Protein AF-M7MWK4-F1 (afdb_monomer_lite)

Structure (mmCIF, N/CA/C/O backbone):
data_AF-M7MWK4-F1
#
_entry.id   AF-M7MWK4-F1
#
loop_
_atom_site.group_PDB
_atom_site.id
_atom_site.type_symbol
_atom_site.label_atom_id
_atom_site.label_alt_id
_atom_site.label_comp_id
_atom_site.label_asym_id
_atom_site.label_entity_id
_atom_site.label_seq_id
_atom_site.pdbx_PDB_ins_code
_atom_site.Cartn_x
_atom_site.Cartn_y
_atom_site.Cartn_z
_atom_site.occupancy
_atom_site.B_iso_or_equiv
_atom_site.auth_seq_id
_atom_site.auth_comp_id
_atom_site.auth_asym_id
_atom_site.auth_atom_id
_atom_site.pdbx_PDB_model_num
ATOM 1 N N . MET A 1 1 ? 55.922 0.703 -35.285 1.00 44.78 1 MET A N 1
ATOM 2 C CA . MET A 1 1 ? 55.730 1.169 -33.894 1.00 44.78 1 MET A CA 1
ATOM 3 C C . MET A 1 1 ? 54.299 0.837 -33.456 1.00 44.78 1 MET A C 1
ATOM 5 O O . MET A 1 1 ? 53.445 1.708 -33.454 1.00 44.78 1 MET A O 1
ATOM 9 N N . SER A 1 2 ? 53.994 -0.444 -33.204 1.00 44.47 2 SER A N 1
ATOM 10 C CA . SER A 1 2 ? 52.642 -0.894 -32.827 1.00 44.47 2 SER A CA 1
ATOM 11 C C . SER A 1 2 ? 52.666 -1.318 -31.366 1.00 44.47 2 SER A C 1
ATOM 13 O O . SER A 1 2 ? 53.276 -2.334 -31.027 1.00 44.47 2 SER A O 1
ATOM 15 N N . TYR A 1 3 ? 52.061 -0.506 -30.500 1.00 51.12 3 TYR A N 1
ATOM 16 C CA . TYR A 1 3 ? 51.921 -0.788 -29.076 1.00 51.12 3 TYR A CA 1
ATOM 17 C C . TYR A 1 3 ? 51.123 -2.085 -28.886 1.00 51.12 3 TYR A C 1
ATOM 19 O O . TYR A 1 3 ? 49.897 -2.110 -28.946 1.00 51.12 3 TYR A O 1
ATOM 27 N N . HIS A 1 4 ? 51.841 -3.189 -28.675 1.00 58.16 4 HIS A N 1
ATOM 28 C CA . HIS A 1 4 ? 51.266 -4.479 -28.325 1.00 58.16 4 HIS A CA 1
ATOM 29 C C . HIS A 1 4 ? 50.717 -4.408 -26.902 1.00 58.16 4 HIS A C 1
ATOM 31 O O . HIS A 1 4 ? 51.442 -4.574 -25.921 1.00 58.16 4 HIS A O 1
ATOM 37 N N . ILE A 1 5 ? 49.410 -4.190 -26.792 1.00 62.41 5 ILE A N 1
ATOM 38 C CA . ILE A 1 5 ? 48.648 -4.349 -25.556 1.00 62.41 5 ILE A CA 1
ATOM 39 C C . ILE A 1 5 ? 48.594 -5.854 -25.223 1.00 62.41 5 ILE A C 1
ATOM 41 O O . ILE A 1 5 ? 47.569 -6.515 -25.382 1.00 62.41 5 ILE A O 1
ATOM 45 N N . ARG A 1 6 ? 49.704 -6.423 -24.726 1.00 62.75 6 ARG A N 1
ATOM 46 C CA . ARG A 1 6 ? 49.695 -7.659 -23.922 1.00 62.75 6 ARG A CA 1
ATOM 47 C C . ARG A 1 6 ? 49.056 -7.315 -22.578 1.00 62.75 6 ARG A C 1
ATOM 49 O O . ARG A 1 6 ? 49.728 -7.185 -21.556 1.00 62.75 6 ARG A O 1
ATOM 56 N N . THR A 1 7 ? 47.743 -7.110 -22.572 1.00 63.78 7 THR A N 1
ATOM 57 C CA . THR A 1 7 ? 47.000 -7.031 -21.315 1.00 63.78 7 THR A CA 1
ATOM 58 C C . THR A 1 7 ? 47.050 -8.409 -20.679 1.00 63.78 7 THR A C 1
ATOM 60 O O . THR A 1 7 ? 46.486 -9.376 -21.184 1.00 63.78 7 THR A O 1
ATOM 63 N N . LYS A 1 8 ? 47.814 -8.486 -19.588 1.00 72.25 8 LYS A N 1
ATOM 64 C CA . LYS A 1 8 ? 47.989 -9.672 -18.757 1.00 72.25 8 LYS A CA 1
ATOM 65 C C . LYS A 1 8 ? 46.581 -10.165 -18.379 1.00 72.25 8 LYS A C 1
ATOM 67 O O . LYS A 1 8 ? 45.827 -9.364 -17.828 1.00 72.25 8 LYS A O 1
ATOM 72 N N . PRO A 1 9 ? 46.189 -11.418 -18.670 1.00 77.12 9 PRO A N 1
ATOM 73 C CA . PRO A 1 9 ? 44.822 -11.917 -18.446 1.00 77.12 9 PRO A CA 1
ATOM 74 C C . PRO A 1 9 ? 44.346 -11.723 -16.996 1.00 77.12 9 PRO A C 1
ATOM 76 O O . PRO A 1 9 ? 43.160 -11.531 -16.752 1.00 77.12 9 PRO A O 1
ATOM 79 N N . LEU A 1 10 ? 45.293 -11.648 -16.058 1.00 80.38 10 LEU A N 1
ATOM 80 C CA . LEU A 1 10 ? 45.086 -11.288 -14.656 1.00 80.38 10 LEU A CA 1
ATOM 81 C C . LEU A 1 10 ? 44.409 -9.919 -14.468 1.00 80.38 10 LEU A C 1
ATOM 83 O O . LEU A 1 10 ? 43.489 -9.799 -13.672 1.00 80.38 10 LEU A O 1
ATOM 87 N N . LEU A 1 11 ? 44.816 -8.896 -15.226 1.00 85.62 11 LEU A N 1
ATOM 88 C CA . LEU A 1 11 ? 44.241 -7.548 -15.136 1.00 85.62 11 LEU A CA 1
ATOM 89 C C . LEU A 1 11 ? 42.784 -7.537 -15.611 1.00 85.62 11 LEU A C 1
ATOM 91 O O . LEU A 1 11 ? 41.932 -6.921 -14.981 1.00 85.62 11 LEU A O 1
ATOM 95 N N . ARG A 1 12 ? 42.484 -8.275 -16.688 1.00 85.56 12 ARG A N 1
ATOM 96 C CA . ARG A 1 12 ? 41.108 -8.439 -17.178 1.00 85.56 12 ARG A CA 1
ATOM 97 C C . ARG A 1 12 ? 40.244 -9.193 -16.167 1.00 85.56 12 ARG A C 1
ATOM 99 O O . ARG A 1 12 ? 39.123 -8.774 -15.915 1.00 85.56 12 ARG A O 1
ATOM 106 N N . ALA A 1 13 ? 40.772 -10.255 -15.557 1.00 89.19 13 ALA A N 1
ATOM 107 C CA . ALA A 1 13 ? 40.055 -11.026 -14.543 1.00 89.19 13 ALA A CA 1
ATOM 108 C C . ALA A 1 13 ? 39.729 -10.188 -13.294 1.00 89.19 13 ALA A C 1
ATOM 110 O O . ALA A 1 13 ? 38.591 -10.212 -12.833 1.00 89.19 13 ALA A O 1
ATOM 111 N N . VAL A 1 14 ? 40.687 -9.399 -12.788 1.00 92.50 14 VAL A N 1
ATOM 112 C CA . VAL A 1 14 ? 40.467 -8.502 -11.638 1.00 92.50 14 VAL A CA 1
ATOM 113 C C . VAL A 1 14 ? 39.432 -7.425 -11.963 1.00 92.50 14 VAL A C 1
ATOM 115 O O . VAL A 1 14 ? 38.558 -7.164 -11.142 1.00 92.50 14 VAL A O 1
ATOM 118 N N . LEU A 1 15 ? 39.482 -6.835 -13.162 1.00 92.62 15 LEU A N 1
ATOM 119 C CA . LEU A 1 15 ? 38.487 -5.846 -13.587 1.00 92.62 15 LEU A CA 1
ATOM 120 C C . LEU A 1 15 ? 37.081 -6.449 -13.673 1.00 92.62 15 LEU A C 1
ATOM 122 O O . LEU A 1 15 ? 36.144 -5.841 -13.169 1.00 92.62 15 LEU A O 1
ATOM 126 N N . ILE A 1 16 ? 36.932 -7.657 -14.231 1.00 94.44 16 ILE A N 1
ATOM 127 C CA . ILE A 1 16 ? 35.636 -8.354 -14.275 1.00 94.44 16 ILE A CA 1
ATOM 128 C C . ILE A 1 16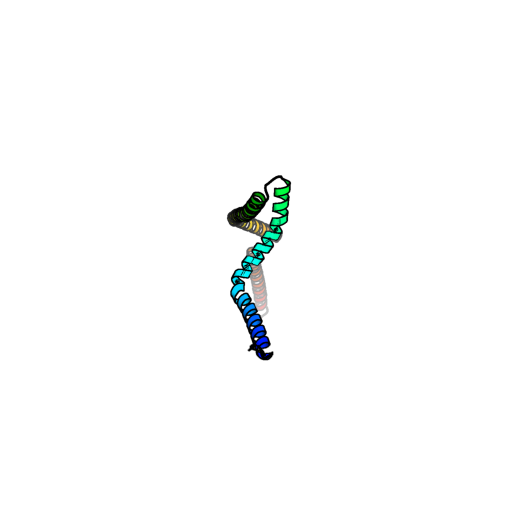 ? 35.122 -8.614 -12.855 1.00 94.44 16 ILE A C 1
ATOM 130 O O . ILE A 1 16 ? 33.971 -8.301 -12.563 1.00 94.44 16 ILE A O 1
ATOM 134 N N . PHE A 1 17 ? 35.971 -9.124 -11.957 1.00 95.00 17 PHE A N 1
ATOM 135 C CA . PHE A 1 17 ? 35.596 -9.346 -10.558 1.00 95.00 17 PHE A CA 1
ATOM 136 C C . PHE A 1 17 ? 35.152 -8.055 -9.865 1.00 95.00 17 PHE A C 1
ATOM 138 O O . PHE A 1 17 ? 34.132 -8.050 -9.178 1.00 95.00 17 PHE A O 1
ATOM 145 N N . LEU A 1 18 ? 35.880 -6.956 -10.075 1.00 95.69 18 LEU A N 1
ATOM 146 C CA . LEU A 1 18 ? 35.559 -5.656 -9.495 1.00 95.69 18 LEU A CA 1
ATOM 147 C C . LEU A 1 18 ? 34.242 -5.102 -10.046 1.00 95.69 18 LEU A C 1
ATOM 149 O O . LEU A 1 18 ? 33.424 -4.619 -9.270 1.00 95.69 18 LEU A O 1
ATOM 153 N N . THR A 1 19 ? 33.997 -5.209 -11.355 1.00 95.69 19 THR A N 1
ATOM 154 C CA . THR A 1 19 ? 32.732 -4.780 -11.968 1.00 95.69 19 THR A CA 1
ATOM 155 C C . THR A 1 19 ? 31.554 -5.609 -11.465 1.00 95.69 19 THR A C 1
ATOM 157 O O . THR A 1 19 ? 30.517 -5.042 -11.130 1.00 95.69 19 THR A O 1
ATOM 160 N N . VAL A 1 20 ? 31.705 -6.931 -11.359 1.00 96.38 20 VAL A N 1
ATOM 161 C CA . VAL A 1 20 ? 30.655 -7.814 -10.830 1.00 96.38 20 VAL A CA 1
ATOM 162 C C . VAL A 1 20 ? 30.371 -7.486 -9.364 1.00 96.38 20 VAL A C 1
ATOM 164 O O . VAL A 1 20 ? 29.215 -7.302 -8.990 1.00 96.38 20 VAL A O 1
ATOM 167 N N . TRP A 1 21 ? 31.410 -7.339 -8.538 1.00 95.88 21 TRP A N 1
ATOM 168 C CA . TRP A 1 21 ? 31.255 -6.959 -7.135 1.00 95.88 21 TRP A CA 1
ATOM 169 C C . TRP A 1 21 ? 30.580 -5.590 -6.983 1.00 95.88 21 TRP A C 1
ATOM 171 O O . TRP A 1 21 ? 29.620 -5.464 -6.225 1.00 95.88 21 TRP A O 1
ATOM 181 N N . ALA A 1 22 ? 31.016 -4.589 -7.753 1.00 95.25 22 ALA A N 1
ATOM 182 C CA . ALA A 1 22 ? 30.426 -3.254 -7.752 1.00 95.25 22 ALA A CA 1
ATOM 183 C C . ALA A 1 22 ? 28.960 -3.262 -8.215 1.00 95.25 22 ALA A C 1
ATOM 185 O O . ALA A 1 22 ? 28.144 -2.534 -7.658 1.00 95.25 22 ALA A O 1
ATOM 186 N N . PHE A 1 23 ? 28.599 -4.108 -9.183 1.00 95.75 23 PHE A N 1
ATOM 187 C CA . PHE A 1 23 ? 27.217 -4.276 -9.633 1.00 95.75 23 PHE A CA 1
ATOM 188 C C . PHE A 1 23 ? 26.317 -4.828 -8.517 1.00 95.75 23 PHE A C 1
ATOM 190 O O . PHE A 1 23 ? 25.279 -4.240 -8.212 1.00 95.75 23 PHE A O 1
ATOM 197 N N . PHE A 1 24 ? 26.734 -5.909 -7.850 1.00 95.44 24 PHE A N 1
ATOM 198 C CA . PHE A 1 24 ? 25.979 -6.477 -6.728 1.00 95.44 24 PHE A CA 1
ATOM 199 C C . PHE A 1 24 ? 25.923 -5.533 -5.520 1.00 95.44 24 PHE A C 1
ATOM 201 O O . PHE A 1 24 ? 24.868 -5.405 -4.895 1.00 95.44 24 PHE A O 1
ATOM 208 N N . ALA A 1 25 ? 27.017 -4.829 -5.217 1.00 94.44 25 ALA A N 1
ATOM 209 C CA . ALA A 1 25 ? 27.040 -3.794 -4.188 1.00 94.44 25 ALA A CA 1
ATOM 210 C C . ALA A 1 25 ? 26.078 -2.643 -4.536 1.00 94.44 25 ALA A C 1
ATOM 212 O O . ALA A 1 25 ? 25.299 -2.212 -3.689 1.00 94.44 25 ALA A O 1
ATOM 213 N N . GLY A 1 26 ? 26.058 -2.202 -5.796 1.00 93.88 26 GLY A N 1
ATOM 214 C CA . GLY A 1 26 ? 25.130 -1.189 -6.295 1.00 93.88 26 GLY A CA 1
ATOM 215 C C . GLY A 1 26 ? 23.669 -1.601 -6.119 1.00 93.88 26 GLY A C 1
ATOM 216 O O . GLY A 1 26 ? 22.879 -0.832 -5.578 1.00 93.88 26 GLY A O 1
ATOM 217 N N . ILE A 1 27 ? 23.318 -2.841 -6.477 1.00 92.69 27 ILE A N 1
ATOM 218 C CA . ILE A 1 27 ? 21.971 -3.388 -6.246 1.00 92.69 27 ILE A CA 1
ATOM 219 C C . ILE A 1 27 ? 21.634 -3.414 -4.752 1.00 92.69 27 ILE A C 1
ATOM 221 O O . ILE A 1 27 ? 20.508 -3.090 -4.381 1.00 92.69 27 ILE A O 1
ATOM 225 N N . TYR A 1 28 ? 22.587 -3.769 -3.885 1.00 92.75 28 TYR A N 1
ATOM 226 C CA . TYR A 1 28 ? 22.369 -3.796 -2.439 1.00 92.75 28 TYR A CA 1
ATOM 227 C C . TYR A 1 28 ? 21.986 -2.417 -1.884 1.00 92.75 28 TYR A C 1
ATOM 229 O O . TYR A 1 28 ? 21.006 -2.313 -1.147 1.00 92.75 28 TYR A O 1
ATOM 237 N N . TYR A 1 29 ? 22.699 -1.362 -2.280 1.00 93.38 29 TYR A N 1
ATOM 238 C CA . TYR A 1 29 ? 22.366 0.009 -1.878 1.00 93.38 29 TYR A CA 1
ATOM 239 C C . TYR A 1 29 ? 21.113 0.548 -2.572 1.00 93.38 29 TYR A C 1
ATOM 241 O O . TYR A 1 29 ? 20.393 1.356 -1.992 1.00 93.38 29 TYR A O 1
ATOM 249 N N . ALA A 1 30 ? 20.816 0.074 -3.783 1.00 92.88 30 ALA A N 1
ATOM 250 C CA . ALA A 1 30 ? 19.618 0.449 -4.521 1.00 92.88 30 ALA A CA 1
ATOM 251 C C . ALA A 1 30 ? 18.354 -0.309 -4.069 1.00 92.88 30 ALA A C 1
ATOM 253 O O . ALA A 1 30 ? 17.265 0.040 -4.513 1.00 92.88 30 ALA A O 1
ATOM 254 N N . LYS A 1 31 ? 18.441 -1.300 -3.167 1.00 90.50 31 LYS A N 1
ATOM 255 C CA . LYS A 1 31 ? 17.286 -2.039 -2.608 1.00 90.50 31 LYS A CA 1
ATOM 256 C C . LYS A 1 31 ? 16.079 -1.168 -2.209 1.00 90.50 31 LYS A C 1
ATOM 258 O O . LYS A 1 31 ? 14.977 -1.497 -2.650 1.00 90.50 31 LYS A O 1
ATOM 263 N N . PRO A 1 32 ? 16.223 -0.082 -1.419 1.00 92.75 32 PRO A N 1
ATOM 264 C CA . PRO A 1 32 ? 15.089 0.769 -1.047 1.00 92.75 32 PRO A CA 1
ATOM 265 C C . PRO A 1 32 ? 14.446 1.493 -2.238 1.00 92.75 32 PRO A C 1
ATOM 267 O O . PRO A 1 32 ? 13.285 1.870 -2.1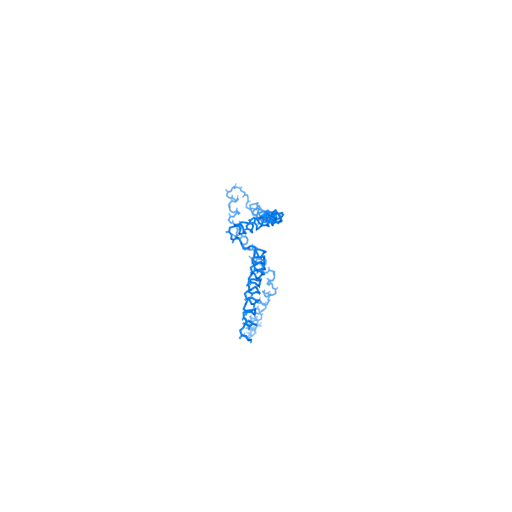47 1.00 92.75 32 PRO A O 1
ATOM 270 N N . PHE A 1 33 ? 15.159 1.652 -3.356 1.00 93.06 33 PHE A N 1
ATOM 271 C CA . PHE A 1 33 ? 14.618 2.179 -4.611 1.00 93.06 33 PHE A CA 1
ATOM 272 C C . PHE A 1 33 ? 14.024 1.072 -5.501 1.00 93.06 33 PHE A C 1
ATOM 274 O O . PHE A 1 33 ? 12.975 1.254 -6.113 1.00 93.06 33 PHE A O 1
ATOM 281 N N . LEU A 1 34 ? 14.648 -0.110 -5.536 1.00 92.19 34 LEU A N 1
ATOM 282 C CA . LEU A 1 34 ? 14.151 -1.271 -6.278 1.00 92.19 34 LEU A CA 1
ATOM 283 C C . LEU A 1 34 ? 12.829 -1.794 -5.711 1.00 92.19 34 LEU A C 1
ATOM 285 O O . LEU A 1 34 ? 11.973 -2.200 -6.486 1.00 92.19 34 LEU A O 1
ATOM 289 N N . SER A 1 35 ? 12.647 -1.774 -4.387 1.00 93.75 35 SER A N 1
ATOM 290 C CA . SER A 1 35 ? 11.409 -2.229 -3.739 1.00 93.75 35 SER A CA 1
ATOM 291 C C . SER A 1 35 ? 10.157 -1.535 -4.310 1.00 93.75 35 SER A C 1
ATOM 293 O O . SER A 1 35 ? 9.327 -2.226 -4.906 1.00 93.75 35 SER A O 1
ATOM 295 N N . PRO A 1 36 ? 10.021 -0.192 -4.257 1.00 92.25 36 PRO A N 1
ATOM 296 C CA . PRO A 1 36 ? 8.874 0.493 -4.850 1.00 92.25 36 PRO A CA 1
ATOM 297 C C . PRO A 1 36 ? 8.812 0.340 -6.375 1.00 92.25 36 PRO A C 1
ATOM 299 O O . PRO A 1 36 ? 7.714 0.301 -6.922 1.00 92.25 36 PRO A O 1
ATOM 302 N N . LEU A 1 37 ? 9.946 0.195 -7.069 1.00 94.19 37 LEU A N 1
ATOM 303 C CA . LEU A 1 37 ? 9.966 -0.032 -8.518 1.00 94.19 37 LEU A CA 1
ATOM 304 C C . LEU A 1 37 ? 9.363 -1.392 -8.904 1.00 94.19 37 LEU A C 1
ATOM 306 O O . LEU A 1 37 ? 8.612 -1.480 -9.874 1.00 94.19 37 LEU A O 1
ATOM 310 N N . VAL A 1 38 ? 9.649 -2.444 -8.133 1.00 94.31 38 VAL A N 1
ATOM 311 C CA . VAL A 1 38 ? 9.056 -3.775 -8.332 1.00 94.31 38 VAL A CA 1
ATOM 312 C C . VAL A 1 38 ? 7.549 -3.722 -8.096 1.00 94.31 38 VAL A C 1
ATOM 314 O O . VAL A 1 38 ? 6.794 -4.249 -8.910 1.00 94.31 38 VAL A O 1
ATOM 317 N N . PHE A 1 39 ? 7.093 -3.034 -7.045 1.00 93.75 39 PHE A N 1
ATOM 318 C CA . PHE A 1 39 ? 5.659 -2.825 -6.824 1.00 93.75 39 PHE A CA 1
ATOM 319 C C . PHE A 1 39 ? 5.016 -2.000 -7.940 1.00 93.75 39 PHE A C 1
ATOM 321 O O . PHE A 1 39 ? 3.933 -2.349 -8.397 1.00 93.75 39 PHE A O 1
ATOM 328 N N . ALA A 1 40 ? 5.683 -0.956 -8.433 1.00 91.75 40 ALA A N 1
ATOM 329 C CA . ALA A 1 40 ? 5.202 -0.179 -9.570 1.00 91.75 40 ALA A CA 1
ATOM 330 C C . ALA A 1 40 ? 5.065 -1.049 -10.830 1.00 91.75 40 ALA A C 1
ATOM 332 O O . ALA A 1 40 ? 4.050 -0.966 -11.515 1.00 91.75 40 ALA A O 1
ATOM 333 N N . GLY A 1 41 ? 6.032 -1.930 -11.103 1.00 92.62 41 GLY A N 1
ATOM 334 C CA . GLY A 1 41 ? 5.950 -2.907 -12.191 1.00 92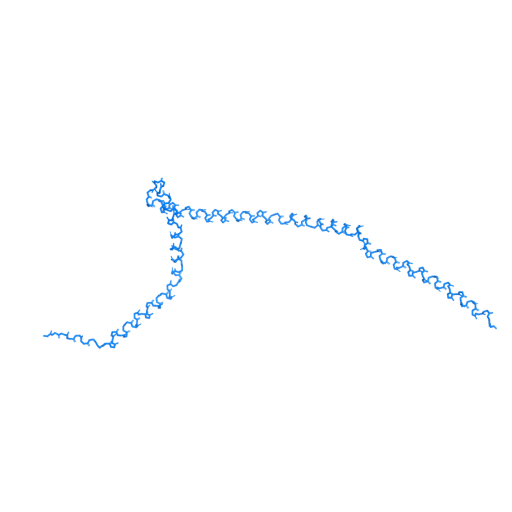.62 41 GLY A CA 1
ATOM 335 C C . GLY A 1 41 ? 4.816 -3.919 -12.002 1.00 92.62 41 GLY A C 1
ATOM 336 O O . GLY A 1 41 ? 4.086 -4.209 -12.948 1.00 92.62 41 GLY A O 1
ATOM 337 N N . LEU A 1 42 ? 4.615 -4.406 -10.775 1.00 94.44 42 LEU A N 1
ATOM 338 C CA . LEU A 1 42 ? 3.510 -5.301 -10.430 1.00 94.44 42 LEU A CA 1
ATOM 339 C C . LEU A 1 42 ? 2.152 -4.622 -10.651 1.00 94.44 42 LEU A C 1
ATOM 341 O O . LEU A 1 42 ? 1.271 -5.195 -11.292 1.00 94.44 42 LEU A O 1
ATOM 345 N N . PHE A 1 43 ? 1.992 -3.386 -10.174 1.00 91.19 43 PHE A N 1
ATOM 346 C CA . PHE A 1 43 ? 0.786 -2.604 -10.417 1.00 91.19 43 PHE A CA 1
ATOM 347 C C . PHE A 1 43 ? 0.609 -2.310 -11.900 1.00 91.19 43 PHE A C 1
ATOM 349 O O . PHE A 1 43 ? -0.498 -2.462 -12.394 1.00 91.19 43 PHE A O 1
ATOM 356 N N . ALA A 1 44 ? 1.666 -1.966 -12.638 1.00 91.44 44 ALA A N 1
ATOM 357 C CA . ALA A 1 44 ? 1.592 -1.757 -14.082 1.00 91.44 44 ALA A CA 1
ATOM 358 C C . ALA A 1 44 ? 1.102 -3.016 -14.815 1.00 91.44 44 ALA A C 1
ATOM 360 O O . ALA A 1 44 ? 0.249 -2.921 -15.693 1.00 91.44 44 ALA A O 1
ATOM 361 N N . MET A 1 45 ? 1.567 -4.201 -14.412 1.00 92.88 45 MET A N 1
ATOM 362 C CA . MET A 1 45 ? 1.090 -5.477 -14.951 1.00 92.88 45 MET A CA 1
ATOM 363 C C . MET A 1 45 ? -0.386 -5.735 -14.609 1.00 92.88 45 MET A C 1
ATOM 365 O O . MET A 1 45 ? -1.124 -6.277 -15.430 1.00 92.88 45 MET A O 1
ATOM 369 N N . LEU A 1 46 ? -0.833 -5.306 -13.426 1.00 90.06 46 LEU A N 1
ATOM 370 C CA . LEU A 1 46 ? -2.230 -5.384 -12.996 1.00 90.06 46 LEU A CA 1
ATOM 371 C C . LEU A 1 46 ? -3.132 -4.350 -13.697 1.00 90.06 46 LEU A C 1
ATOM 373 O O . LEU A 1 46 ? -4.296 -4.626 -13.974 1.00 90.06 46 LEU A O 1
ATOM 377 N N . LEU A 1 47 ? -2.589 -3.174 -14.010 1.00 91.31 47 LEU A N 1
ATOM 378 C CA . LEU A 1 47 ? -3.248 -2.070 -14.709 1.00 91.31 47 LEU A CA 1
ATOM 379 C C . LEU A 1 47 ? -3.313 -2.308 -16.219 1.00 91.31 47 LEU A C 1
ATOM 381 O O . LEU A 1 47 ? -4.260 -1.860 -16.854 1.00 91.31 47 LEU A O 1
ATOM 385 N N . TRP A 1 48 ? -2.359 -3.039 -16.799 1.00 91.00 48 TRP A N 1
ATOM 386 C CA . TRP A 1 48 ? -2.327 -3.399 -18.219 1.00 91.00 48 TRP A CA 1
ATOM 387 C C . TRP A 1 48 ? -3.665 -3.935 -18.766 1.00 91.00 48 TRP A C 1
ATOM 389 O O . TRP A 1 48 ? -4.146 -3.409 -19.774 1.00 91.00 48 TRP A O 1
ATOM 399 N N . PRO A 1 49 ? -4.331 -4.933 -18.142 1.00 88.38 49 PRO A N 1
ATOM 400 C CA . PRO A 1 49 ? -5.642 -5.387 -18.608 1.00 88.38 49 PRO A CA 1
ATOM 401 C C . PRO A 1 49 ? -6.726 -4.304 -18.505 1.00 88.38 49 PRO A C 1
ATOM 403 O O . PRO A 1 49 ? -7.646 -4.294 -19.320 1.00 88.38 49 PRO A O 1
ATOM 406 N N . ILE A 1 50 ? -6.626 -3.393 -17.535 1.00 89.00 50 ILE A N 1
ATOM 407 C CA . ILE A 1 50 ? -7.563 -2.275 -17.356 1.00 89.00 50 ILE A CA 1
ATOM 408 C C . ILE A 1 50 ? -7.346 -1.231 -18.458 1.00 89.00 50 ILE A C 1
ATOM 410 O O . ILE A 1 50 ? -8.316 -0.819 -19.093 1.00 89.00 50 ILE A O 1
ATOM 414 N N . CYS A 1 51 ? -6.090 -0.879 -18.756 1.00 91.06 51 CYS A N 1
ATOM 415 C CA . CYS A 1 51 ? -5.726 -0.003 -19.873 1.00 91.06 51 CYS A CA 1
ATOM 416 C C . CYS A 1 51 ? -6.270 -0.554 -21.193 1.00 91.06 51 CYS A C 1
ATOM 418 O O . CYS A 1 51 ? -7.001 0.142 -21.888 1.00 91.06 51 CYS A O 1
ATOM 420 N N . ARG A 1 52 ? -6.040 -1.843 -21.478 1.00 89.94 52 ARG A N 1
ATOM 421 C CA . ARG A 1 52 ? -6.562 -2.487 -22.694 1.00 89.94 52 ARG A CA 1
ATOM 422 C C . ARG A 1 52 ? -8.087 -2.478 -22.778 1.00 89.94 52 ARG A C 1
ATOM 424 O O . ARG A 1 52 ? -8.634 -2.373 -23.871 1.00 89.94 52 ARG A O 1
ATOM 431 N N . LYS A 1 53 ? -8.791 -2.604 -21.648 1.00 90.56 53 LYS A N 1
ATOM 432 C CA . LYS A 1 53 ? -10.256 -2.474 -21.616 1.00 90.56 53 LYS A CA 1
ATOM 433 C C . LYS A 1 53 ? -10.710 -1.047 -21.929 1.00 90.56 53 LYS A C 1
ATOM 435 O O . LYS A 1 53 ? -11.678 -0.884 -22.660 1.00 90.56 53 LYS A O 1
ATOM 440 N N . LEU A 1 54 ? -10.007 -0.040 -21.414 1.00 88.56 54 LEU A N 1
ATOM 441 C CA . LEU A 1 54 ? -10.274 1.373 -21.705 1.00 88.56 54 LEU A CA 1
ATOM 442 C C . LEU A 1 54 ? -9.986 1.715 -23.174 1.00 88.56 54 LEU A C 1
ATOM 444 O O . LEU A 1 54 ? -10.796 2.373 -23.821 1.00 88.56 54 LEU A O 1
ATOM 448 N N . GLU A 1 55 ? -8.883 1.217 -23.728 1.00 89.94 55 GLU A N 1
ATOM 449 C CA . GLU A 1 55 ? -8.565 1.342 -25.156 1.00 89.94 55 GLU A CA 1
ATOM 450 C C . GLU A 1 55 ? -9.630 0.677 -26.032 1.00 89.94 55 GLU A C 1
ATOM 452 O O . GLU A 1 55 ? -10.061 1.252 -27.029 1.00 89.94 55 GLU A O 1
ATOM 457 N N . ALA A 1 56 ? -10.121 -0.502 -25.632 1.00 89.44 56 ALA A N 1
ATOM 458 C CA . ALA A 1 56 ? -11.206 -1.189 -26.333 1.00 89.44 56 ALA A CA 1
ATOM 459 C C . ALA A 1 56 ? -12.525 -0.393 -26.333 1.00 89.44 56 ALA A C 1
ATOM 461 O O . ALA A 1 56 ? -13.374 -0.619 -27.192 1.00 89.44 56 ALA A O 1
ATOM 462 N N . TRP A 1 57 ? -12.702 0.549 -25.404 1.00 88.62 57 TRP A N 1
ATOM 463 C CA . TRP A 1 57 ? -13.830 1.486 -25.380 1.00 88.62 57 TRP A CA 1
ATOM 464 C C . TRP A 1 57 ? -13.591 2.750 -26.222 1.00 88.62 57 TRP A C 1
ATOM 466 O O . TRP A 1 57 ? -14.420 3.657 -26.213 1.00 88.62 57 TRP A O 1
ATOM 476 N N . GLY A 1 58 ? -12.486 2.812 -26.972 1.00 88.69 58 GLY A N 1
ATOM 477 C CA . GLY A 1 58 ? -12.158 3.915 -27.876 1.00 88.69 58 GLY A CA 1
ATOM 478 C C . GLY A 1 58 ? -11.337 5.037 -27.236 1.00 88.69 58 GLY A C 1
ATOM 479 O O . GLY A 1 58 ? -11.213 6.111 -27.824 1.00 88.69 58 GLY A O 1
ATOM 480 N N . VAL A 1 59 ? -10.774 4.823 -26.042 1.00 89.19 59 VAL A N 1
ATOM 481 C CA . VAL A 1 59 ? -9.894 5.803 -25.389 1.00 89.19 59 VAL A CA 1
ATOM 482 C C . VAL A 1 59 ? -8.498 5.752 -26.017 1.00 89.19 59 VAL A C 1
ATOM 484 O O . VAL A 1 59 ? -7.922 4.682 -26.185 1.00 89.19 59 VAL A O 1
ATOM 487 N N . ASN A 1 60 ? -7.924 6.917 -26.331 1.00 88.75 60 ASN A N 1
ATOM 488 C CA . ASN A 1 60 ? -6.545 7.017 -26.819 1.00 88.75 60 ASN A CA 1
ATOM 489 C C . ASN A 1 60 ? -5.555 6.427 -25.800 1.00 88.75 60 ASN A C 1
ATOM 491 O O . ASN A 1 60 ? -5.638 6.762 -24.622 1.00 88.75 60 ASN A O 1
ATOM 495 N N . ASP A 1 61 ? -4.565 5.663 -26.266 1.00 85.44 61 ASP A N 1
ATOM 496 C CA . ASP A 1 61 ? -3.535 4.968 -25.466 1.00 85.44 61 ASP A CA 1
ATOM 497 C C . ASP A 1 61 ? -2.998 5.787 -24.266 1.00 85.44 61 ASP A C 1
ATOM 499 O O . ASP A 1 61 ? -3.092 5.388 -23.104 1.00 85.44 61 ASP A O 1
ATOM 503 N N . LYS A 1 62 ? -2.568 7.033 -24.511 1.00 89.94 62 LYS A N 1
ATOM 504 C CA . LYS A 1 62 ? -2.051 7.932 -23.457 1.00 89.94 62 LYS A CA 1
ATOM 505 C C . LYS A 1 62 ? -3.091 8.270 -22.381 1.00 89.94 62 LYS A C 1
ATOM 507 O O . LYS A 1 62 ? -2.760 8.368 -21.201 1.00 89.94 62 LYS A O 1
ATOM 512 N N . LEU A 1 63 ? -4.340 8.488 -22.794 1.00 91.62 63 LEU A N 1
ATOM 513 C CA . LEU A 1 63 ? -5.444 8.796 -21.885 1.00 91.62 63 LEU A CA 1
ATOM 514 C C . LEU A 1 63 ? -5.910 7.541 -21.146 1.00 91.62 63 LEU A C 1
ATOM 516 O O . LEU A 1 63 ? -6.265 7.639 -19.975 1.00 91.62 63 LEU A O 1
ATOM 520 N N . ALA A 1 64 ? -5.866 6.374 -21.790 1.00 91.19 64 ALA A N 1
ATOM 521 C CA . ALA A 1 64 ? -6.213 5.101 -21.173 1.00 91.19 64 ALA A CA 1
ATOM 522 C C . ALA A 1 64 ? -5.250 4.767 -20.029 1.00 91.19 64 ALA A C 1
ATOM 524 O O . ALA A 1 64 ? -5.702 4.443 -18.931 1.00 91.19 64 ALA A O 1
ATOM 525 N N . ALA A 1 65 ? -3.942 4.945 -20.241 1.00 90.81 65 ALA A N 1
ATOM 526 C CA . ALA A 1 65 ? -2.938 4.774 -19.194 1.00 90.81 65 ALA A CA 1
ATOM 527 C C . ALA A 1 65 ? -3.172 5.723 -18.005 1.00 90.81 65 ALA A C 1
ATOM 529 O O . ALA A 1 65 ? -3.201 5.282 -16.855 1.00 90.81 65 ALA A O 1
ATOM 530 N N . LEU A 1 66 ? -3.399 7.015 -18.273 1.00 92.75 66 LEU A N 1
ATOM 531 C CA . LEU A 1 66 ? -3.649 8.012 -17.228 1.00 92.75 66 LEU A CA 1
ATOM 532 C C . LEU A 1 66 ? -4.929 7.707 -16.433 1.00 92.75 66 LEU A C 1
ATOM 534 O O . LEU A 1 66 ? -4.910 7.725 -15.203 1.00 92.75 66 LEU A O 1
ATOM 538 N N . LEU A 1 67 ? -6.030 7.402 -17.126 1.00 92.50 67 LEU A N 1
ATOM 539 C CA . LEU A 1 67 ? -7.311 7.073 -16.500 1.00 92.50 67 LEU A CA 1
ATOM 540 C C . LEU A 1 67 ? -7.242 5.775 -15.701 1.00 92.50 67 LEU A C 1
ATOM 542 O O . LEU A 1 67 ? -7.822 5.708 -14.624 1.00 92.50 67 LEU A O 1
ATOM 546 N N . SER A 1 68 ? -6.518 4.769 -16.189 1.00 92.44 68 SER A N 1
ATOM 547 C CA . SER A 1 68 ? -6.322 3.502 -15.481 1.00 92.44 68 SER A CA 1
ATOM 548 C C . SER A 1 68 ? -5.621 3.719 -14.138 1.00 92.44 68 SER A C 1
ATOM 550 O O . SER A 1 68 ? -6.105 3.260 -13.102 1.00 92.44 68 SER A O 1
ATOM 552 N N . VAL A 1 69 ? -4.535 4.504 -14.126 1.00 92.50 69 VAL A N 1
ATOM 553 C CA . VAL A 1 69 ? -3.822 4.864 -12.888 1.00 92.50 69 VAL A CA 1
ATOM 554 C C . VAL A 1 69 ? -4.720 5.674 -11.955 1.00 92.50 69 VAL A C 1
ATOM 556 O O . VAL A 1 69 ? -4.805 5.366 -10.767 1.00 92.50 69 VAL A O 1
ATOM 559 N N . LEU A 1 70 ? -5.422 6.682 -12.481 1.00 94.19 70 LEU A N 1
ATOM 560 C CA . LEU A 1 70 ? -6.313 7.522 -11.682 1.00 94.19 70 LEU A CA 1
ATOM 561 C C . LEU A 1 70 ? -7.445 6.702 -11.049 1.00 94.19 70 LEU A C 1
ATOM 563 O O . LEU A 1 70 ? -7.742 6.870 -9.869 1.00 94.19 70 LEU A O 1
ATOM 567 N N . LEU A 1 71 ? -8.038 5.783 -11.812 1.00 92.50 71 LEU A N 1
ATOM 568 C CA . LEU A 1 71 ? -9.086 4.884 -11.346 1.00 92.50 71 LEU A CA 1
ATOM 569 C C . LEU A 1 71 ? -8.564 3.924 -10.277 1.00 92.50 71 LEU A C 1
ATOM 571 O O . LEU A 1 71 ? -9.226 3.732 -9.264 1.00 92.50 71 LEU A O 1
ATOM 575 N N . PHE A 1 72 ? -7.369 3.362 -10.453 1.00 92.12 72 PHE A N 1
ATOM 576 C CA . PHE A 1 72 ? -6.752 2.497 -9.447 1.00 92.12 72 PHE A CA 1
ATOM 577 C C . PHE A 1 72 ? -6.520 3.229 -8.122 1.00 92.12 72 PHE A C 1
ATOM 579 O O . PHE A 1 72 ? -6.886 2.722 -7.063 1.00 92.12 72 PHE A O 1
ATOM 586 N N . VAL A 1 73 ? -5.989 4.453 -8.183 1.00 94.12 73 VAL A N 1
ATOM 587 C CA . VAL A 1 73 ? -5.805 5.314 -7.009 1.00 94.12 73 VAL A CA 1
ATOM 588 C C . VAL A 1 73 ? -7.154 5.646 -6.364 1.00 94.12 73 VAL A C 1
ATOM 590 O O . VAL A 1 73 ? -7.310 5.493 -5.153 1.00 94.12 73 VAL A O 1
ATOM 593 N N . ALA A 1 74 ? -8.151 6.037 -7.161 1.00 95.75 74 ALA A N 1
ATOM 594 C CA . ALA A 1 74 ? -9.489 6.359 -6.675 1.00 95.75 74 ALA A CA 1
ATOM 595 C C . ALA A 1 74 ? -10.167 5.164 -5.991 1.00 95.75 74 ALA A C 1
ATOM 597 O O . ALA A 1 74 ? -10.765 5.332 -4.933 1.00 95.75 74 ALA A O 1
ATOM 598 N N . VAL A 1 75 ? -10.039 3.955 -6.546 1.00 94.50 75 VAL A N 1
ATOM 599 C CA . VAL A 1 75 ? -10.558 2.726 -5.930 1.00 94.50 75 VAL A CA 1
ATOM 600 C C . VAL A 1 75 ? -9.827 2.432 -4.625 1.00 94.50 75 VAL A C 1
ATOM 602 O O . VAL A 1 75 ? -10.480 2.150 -3.626 1.00 94.50 75 VAL A O 1
ATOM 605 N N . PHE A 1 76 ? -8.498 2.539 -4.593 1.00 94.19 76 PHE A N 1
ATOM 606 C CA . PHE A 1 76 ? -7.718 2.267 -3.385 1.00 94.19 76 PHE A CA 1
ATOM 607 C C . PHE A 1 76 ? -8.103 3.204 -2.229 1.00 94.19 76 PHE A C 1
ATOM 609 O O . PHE A 1 76 ? -8.431 2.744 -1.133 1.00 94.19 76 PHE A O 1
ATOM 616 N N . PHE A 1 77 ? -8.140 4.516 -2.483 1.00 96.69 77 PHE A N 1
ATOM 617 C CA . PHE A 1 77 ? -8.570 5.500 -1.487 1.00 96.69 77 PHE A CA 1
ATOM 618 C C . PHE A 1 77 ? -10.061 5.398 -1.167 1.00 96.69 77 PHE A C 1
ATOM 620 O O . PHE A 1 77 ? -10.441 5.540 -0.008 1.00 96.69 77 PHE A O 1
ATOM 627 N N . GLY A 1 78 ? -10.903 5.118 -2.162 1.00 96.62 78 GLY A N 1
ATOM 628 C CA . GLY A 1 78 ? -12.340 4.933 -1.984 1.00 96.62 78 GLY A CA 1
ATOM 629 C C . GLY A 1 78 ? -12.649 3.755 -1.065 1.00 96.62 78 GLY A C 1
ATOM 630 O O . GLY A 1 78 ? -13.389 3.911 -0.100 1.00 96.62 78 GLY A O 1
ATOM 631 N N . VAL A 1 79 ? -12.019 2.601 -1.295 1.00 96.44 79 VAL A N 1
ATOM 632 C CA . VAL A 1 79 ? -12.138 1.427 -0.419 1.00 96.44 79 VAL A CA 1
ATOM 633 C C . VAL A 1 79 ? -11.608 1.745 0.977 1.00 96.44 79 VAL A C 1
ATOM 635 O O . VAL A 1 79 ? -12.293 1.462 1.955 1.00 96.44 79 VAL A O 1
ATOM 638 N N . GLY A 1 80 ? -10.443 2.390 1.092 1.00 96.31 80 GLY A N 1
ATOM 639 C CA . GLY A 1 80 ? -9.898 2.803 2.389 1.00 96.31 80 GLY A CA 1
ATOM 640 C C . GLY A 1 80 ? -10.837 3.732 3.166 1.00 96.31 80 GLY A C 1
ATOM 641 O O . GLY A 1 80 ? -11.037 3.549 4.368 1.00 96.31 80 GLY A O 1
ATOM 642 N N . PHE A 1 81 ? -11.464 4.692 2.485 1.00 96.19 81 PHE A N 1
ATOM 643 C CA . PHE A 1 81 ? -12.443 5.607 3.069 1.00 96.19 81 PHE A CA 1
ATOM 644 C C . PHE A 1 81 ? -13.721 4.884 3.506 1.00 96.19 81 PHE A C 1
ATOM 646 O O . PHE A 1 81 ? -14.177 5.077 4.633 1.00 96.19 81 PHE A O 1
ATOM 653 N N . LEU A 1 82 ? -14.270 4.018 2.648 1.00 95.81 82 LEU A N 1
ATOM 654 C CA . LEU A 1 82 ? -15.457 3.222 2.963 1.00 95.81 82 LEU A CA 1
ATOM 655 C C . LEU A 1 82 ? -15.208 2.308 4.163 1.00 95.81 82 LEU A C 1
ATOM 657 O O . LEU A 1 82 ? -15.992 2.335 5.106 1.00 95.81 82 LEU A O 1
ATOM 661 N N . LEU A 1 83 ? -14.094 1.571 4.173 1.00 95.75 83 LEU A N 1
ATOM 662 C CA . LEU A 1 83 ? -13.711 0.715 5.296 1.00 95.75 83 LEU A CA 1
ATOM 663 C C . LEU A 1 83 ? -13.506 1.525 6.576 1.00 95.75 83 LEU A C 1
ATOM 665 O O . LEU A 1 83 ? -13.989 1.126 7.628 1.00 95.75 83 LEU A O 1
ATOM 669 N N . SER A 1 84 ? -12.848 2.684 6.496 1.00 94.94 84 SER A N 1
ATOM 670 C CA . SER A 1 84 ? -12.661 3.562 7.659 1.00 94.94 84 SER A CA 1
ATOM 671 C C . SER A 1 84 ? -13.998 4.022 8.242 1.00 94.94 84 SER A C 1
ATOM 673 O O . SER A 1 84 ? -14.177 4.001 9.457 1.00 94.94 84 SER A O 1
ATOM 675 N N . ASN A 1 85 ? -14.952 4.409 7.392 1.00 93.50 85 ASN A N 1
ATOM 676 C CA . ASN A 1 85 ? -16.294 4.786 7.837 1.00 93.50 85 ASN A CA 1
ATOM 677 C C . ASN A 1 85 ? -17.070 3.591 8.393 1.00 93.50 85 ASN A C 1
ATOM 679 O O . ASN A 1 85 ? -17.771 3.727 9.392 1.00 93.50 85 ASN A O 1
ATOM 683 N N . GLN A 1 86 ? -16.913 2.416 7.788 1.00 91.19 86 GLN A N 1
ATOM 684 C CA . GLN A 1 86 ? -17.565 1.194 8.241 1.00 91.19 86 GLN A CA 1
ATOM 685 C C . GLN A 1 86 ? -17.044 0.750 9.614 1.00 91.19 86 GLN A C 1
ATOM 687 O O . GLN A 1 86 ? -17.836 0.385 10.478 1.00 91.19 86 GLN A O 1
ATOM 692 N N . ILE A 1 87 ? -15.735 0.867 9.852 1.00 92.75 87 ILE A N 1
ATOM 693 C CA . ILE A 1 87 ? -15.116 0.604 11.157 1.00 92.75 87 ILE A CA 1
ATOM 694 C C . ILE A 1 87 ? -15.612 1.606 12.201 1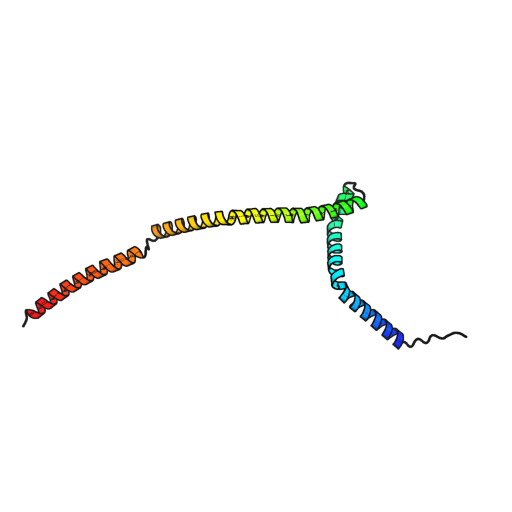.00 92.75 87 ILE A C 1
ATOM 696 O O . ILE A 1 87 ? -15.946 1.196 13.305 1.00 92.75 87 ILE A O 1
ATOM 700 N N . LYS A 1 88 ? -15.704 2.901 11.873 1.00 91.19 88 LYS A N 1
ATOM 701 C CA . LYS A 1 88 ? -16.248 3.907 12.803 1.00 91.19 88 LYS A CA 1
ATOM 702 C C . LYS A 1 88 ? -17.687 3.594 13.203 1.00 91.19 88 LYS A C 1
ATOM 704 O O .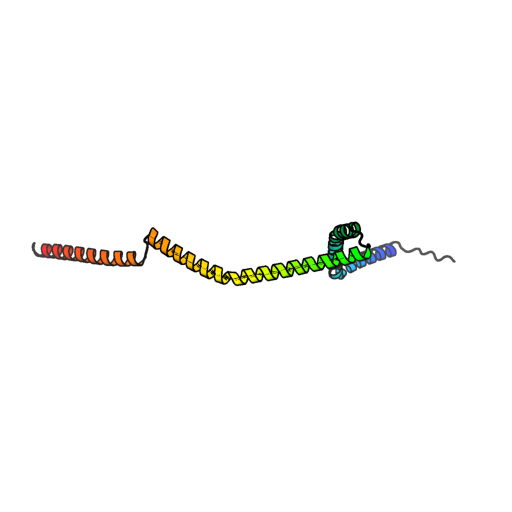 LYS A 1 88 ? -17.974 3.549 14.392 1.00 91.19 88 LYS A O 1
ATOM 709 N N . GLY A 1 89 ? -18.548 3.294 12.228 1.00 85.75 89 GLY A N 1
ATOM 710 C CA . GLY A 1 89 ? -19.932 2.903 12.501 1.00 85.75 89 GLY A CA 1
ATOM 711 C C . GLY A 1 89 ? -20.031 1.635 13.354 1.00 85.75 89 GLY A C 1
ATOM 712 O O . GLY A 1 89 ? -20.880 1.556 14.233 1.00 85.75 89 GLY A O 1
ATOM 713 N N . PHE A 1 90 ? -19.129 0.669 13.157 1.00 86.50 90 PHE A N 1
ATOM 714 C CA . PHE A 1 90 ? -19.046 -0.519 14.008 1.00 86.50 90 PHE A CA 1
ATOM 715 C C . PHE A 1 90 ? -18.605 -0.177 15.440 1.00 86.50 90 PHE A C 1
ATOM 717 O O . PHE A 1 90 ? -19.232 -0.621 16.396 1.00 86.50 90 PHE A O 1
ATOM 724 N N . VAL A 1 91 ? -17.565 0.649 15.600 1.00 88.25 91 VAL A N 1
ATOM 725 C CA . VAL A 1 91 ? -17.051 1.075 16.913 1.00 88.25 91 VAL A CA 1
ATOM 726 C C . VAL A 1 91 ? -18.091 1.880 17.696 1.00 88.25 91 VAL A C 1
ATOM 728 O O . VAL A 1 91 ? -18.217 1.689 18.900 1.00 88.25 91 VAL A O 1
ATOM 731 N N . GLU A 1 92 ? -18.874 2.727 17.029 1.00 86.00 92 GLU A N 1
ATOM 732 C CA . GLU A 1 92 ? -19.979 3.474 17.650 1.00 86.00 92 GLU A CA 1
ATOM 733 C C . GLU A 1 92 ? -21.129 2.567 18.120 1.00 86.00 92 GLU A C 1
ATOM 735 O O . GLU A 1 92 ? -21.831 2.907 19.070 1.00 86.00 92 GLU A O 1
ATOM 740 N N . GLN A 1 93 ? -21.311 1.398 17.498 1.00 82.88 93 GLN A N 1
ATOM 741 C CA . GLN A 1 93 ? -22.337 0.417 17.873 1.00 82.88 93 GLN A CA 1
ATOM 742 C C . GLN A 1 93 ? -21.879 -0.556 18.969 1.00 82.88 93 GLN A C 1
ATOM 744 O O . GLN A 1 93 ? -22.723 -1.145 19.642 1.00 82.88 93 GLN A O 1
ATOM 749 N N . LEU A 1 94 ? -20.568 -0.700 19.204 1.00 83.25 94 LEU A N 1
ATOM 750 C CA . LEU A 1 94 ? -20.020 -1.519 20.294 1.00 83.25 94 LEU A CA 1
ATOM 751 C C . LEU A 1 94 ? -20.613 -1.215 21.683 1.00 83.25 94 LEU A C 1
ATOM 753 O O . LEU A 1 94 ? -20.975 -2.176 22.359 1.00 83.25 94 LEU A O 1
ATOM 757 N N . PRO A 1 95 ? -20.756 0.049 22.136 1.00 79.56 95 PRO A N 1
ATOM 758 C CA . PRO A 1 95 ? -21.356 0.328 23.442 1.00 79.56 95 PRO A CA 1
ATOM 759 C C . PRO A 1 95 ? -22.816 -0.137 23.532 1.00 79.56 95 PRO A C 1
ATOM 761 O O . PRO A 1 95 ? -23.204 -0.736 24.529 1.00 79.56 95 PRO A O 1
ATOM 764 N N . GLN A 1 96 ? -23.609 0.033 22.468 1.00 79.06 96 GLN A N 1
ATOM 765 C CA . GLN A 1 96 ? -24.990 -0.471 22.430 1.00 79.06 96 GLN A CA 1
ATOM 766 C C . GLN A 1 96 ? -25.035 -2.005 22.437 1.00 79.06 96 GLN A C 1
ATOM 768 O O . GLN A 1 96 ? -25.909 -2.602 23.065 1.00 79.06 96 GLN A O 1
ATOM 773 N N . MET A 1 97 ? -24.078 -2.662 21.770 1.00 75.88 97 MET A N 1
ATOM 774 C CA . MET A 1 97 ? -23.925 -4.115 21.859 1.00 75.88 97 MET A CA 1
ATOM 775 C C . MET A 1 97 ? -23.546 -4.560 23.272 1.00 75.88 97 MET A C 1
ATOM 777 O O . MET A 1 97 ? -24.025 -5.608 23.691 1.00 75.88 97 MET A O 1
ATOM 781 N N . GLN A 1 98 ? -22.729 -3.793 24.001 1.00 79.25 98 GLN A N 1
ATOM 782 C CA . GLN A 1 98 ? -22.365 -4.092 25.386 1.00 79.25 98 GLN A CA 1
ATOM 783 C C . GLN A 1 98 ? -23.578 -3.997 26.319 1.00 79.25 98 GLN A C 1
ATOM 785 O O . GLN A 1 98 ? -23.835 -4.950 27.046 1.00 79.25 98 GLN A O 1
ATOM 790 N N . GLU A 1 99 ? -24.359 -2.915 26.247 1.00 82.06 99 GLU A N 1
ATOM 791 C CA . GLU A 1 99 ? -25.587 -2.767 27.047 1.00 82.06 99 GLU A CA 1
ATOM 792 C C . GLU A 1 99 ? -26.588 -3.894 26.756 1.00 82.06 99 GLU A C 1
ATOM 794 O O . GLU A 1 99 ? -27.134 -4.507 27.673 1.00 82.06 99 GLU A O 1
ATOM 799 N N . ALA A 1 100 ? -26.785 -4.231 25.476 1.00 81.75 100 ALA A N 1
ATOM 800 C CA . ALA A 1 100 ? -27.633 -5.354 25.094 1.00 81.75 100 ALA A CA 1
ATOM 801 C C . ALA A 1 100 ? -27.071 -6.696 25.595 1.00 81.75 100 ALA A C 1
ATOM 803 O O . ALA A 1 100 ? -27.839 -7.562 26.004 1.00 81.75 100 ALA A O 1
ATOM 804 N N . PHE A 1 101 ? -25.749 -6.892 25.591 1.00 82.44 101 PHE A N 1
ATOM 805 C CA . PHE A 1 101 ? -25.119 -8.096 26.142 1.00 82.44 101 PHE A CA 1
ATOM 806 C C . PHE A 1 101 ? -25.299 -8.202 27.658 1.00 82.44 101 PHE A C 1
ATOM 808 O O . PHE A 1 101 ? -25.586 -9.291 28.149 1.00 82.44 101 PHE A O 1
ATOM 815 N N . GLU A 1 102 ? -25.153 -7.098 28.392 1.00 82.75 102 GLU A N 1
ATOM 816 C CA . GLU A 1 102 ? -25.346 -7.047 29.844 1.00 82.75 102 GLU A CA 1
ATOM 817 C C . GLU A 1 102 ? -26.798 -7.358 30.216 1.00 82.75 102 GLU A C 1
ATOM 819 O O . GLU A 1 102 ? -27.025 -8.240 31.042 1.00 82.75 102 GLU A O 1
ATOM 824 N N . GLN A 1 103 ? -27.775 -6.758 29.525 1.00 82.00 103 GLN A N 1
ATOM 825 C CA . GLN A 1 103 ? -29.196 -7.073 29.718 1.00 82.00 103 GLN A CA 1
ATOM 826 C C . GLN A 1 103 ? -29.507 -8.544 29.421 1.00 82.00 103 GLN A C 1
ATOM 828 O O . GLN A 1 103 ? -30.190 -9.209 30.192 1.00 82.00 103 GLN A O 1
ATOM 833 N N . ARG A 1 104 ? -28.960 -9.101 28.331 1.00 79.69 104 ARG A N 1
ATOM 834 C CA . ARG A 1 104 ? -29.151 -10.523 27.993 1.00 79.69 104 ARG A CA 1
ATOM 835 C C . ARG A 1 104 ? -28.487 -11.459 28.999 1.00 79.69 104 ARG A C 1
ATOM 837 O O . ARG A 1 104 ? -29.002 -12.549 29.233 1.00 79.69 104 ARG A O 1
ATOM 844 N N . LEU A 1 105 ? -27.353 -11.064 29.578 1.00 81.50 105 LEU A N 1
ATOM 845 C CA . LEU A 1 105 ? -26.697 -11.809 30.652 1.00 81.50 105 LEU A CA 1
ATOM 846 C C . LEU A 1 105 ? -27.495 -11.742 31.953 1.00 81.50 105 LEU A C 1
ATOM 848 O O . LEU A 1 105 ? -27.544 -12.735 32.672 1.00 81.50 105 LEU A O 1
ATOM 852 N N . GLU A 1 106 ? -28.113 -10.605 32.254 1.00 81.62 106 GLU A N 1
ATOM 853 C CA . GLU A 1 106 ? -28.978 -10.432 33.418 1.00 81.62 106 GLU A CA 1
ATOM 854 C C . GLU A 1 106 ? -30.261 -11.263 33.277 1.00 81.62 106 GLU A C 1
ATOM 856 O O . GLU A 1 106 ? -30.558 -12.069 34.157 1.00 81.62 106 GLU A O 1
ATOM 861 N N . ASP A 1 107 ? -30.921 -11.212 32.116 1.00 81.50 107 ASP A N 1
ATOM 862 C CA . ASP A 1 107 ? -32.052 -12.085 31.772 1.00 81.50 107 ASP A CA 1
ATOM 863 C C . ASP A 1 107 ? -31.672 -13.573 31.861 1.00 81.50 107 ASP A C 1
ATOM 865 O O . ASP A 1 107 ? -32.428 -14.391 32.384 1.00 81.50 107 ASP A O 1
ATOM 869 N N . ALA A 1 108 ? -30.483 -13.945 31.370 1.00 79.00 108 ALA A N 1
ATOM 870 C CA . ALA A 1 108 ? -29.991 -15.317 31.443 1.00 79.00 108 ALA A CA 1
ATOM 871 C C . ALA A 1 108 ? -29.699 -15.751 32.887 1.00 79.00 108 ALA A C 1
ATOM 873 O O . ALA A 1 108 ? -29.984 -16.894 33.239 1.00 79.00 108 ALA A O 1
ATOM 874 N N . LYS A 1 109 ? -29.166 -14.861 33.735 1.00 73.62 109 LYS A N 1
ATOM 875 C CA . LYS A 1 109 ? -28.980 -15.125 35.170 1.00 73.62 109 LYS A CA 1
ATOM 876 C C . LYS A 1 109 ? -30.316 -15.328 35.867 1.00 73.62 109 LYS A C 1
ATOM 878 O O . LYS A 1 109 ? -30.447 -16.315 36.576 1.00 73.62 109 LYS A O 1
ATOM 883 N N . ILE A 1 110 ? -31.298 -14.464 35.608 1.00 73.19 110 ILE A N 1
ATOM 884 C CA . ILE A 1 110 ? -32.651 -14.588 36.162 1.00 73.19 110 ILE A CA 1
ATOM 885 C C . ILE A 1 110 ? -33.283 -15.902 35.699 1.00 73.19 110 ILE A C 1
ATOM 887 O O . ILE A 1 110 ? -33.826 -16.637 36.511 1.00 73.19 110 ILE A O 1
ATOM 891 N N . PHE A 1 111 ? -33.149 -16.265 34.422 1.00 75.94 111 PHE A N 1
ATOM 892 C CA . PHE A 1 111 ? -33.680 -17.525 33.900 1.00 75.94 111 PHE A CA 1
ATOM 893 C C . PHE A 1 111 ? -32.999 -18.758 34.512 1.00 75.94 111 PHE A C 1
ATOM 895 O O . PHE A 1 111 ? -33.661 -19.758 34.793 1.00 75.94 111 PHE A O 1
ATOM 902 N N . ILE A 1 112 ? -31.683 -18.701 34.740 1.00 69.50 112 ILE A N 1
ATOM 903 C CA . ILE A 1 112 ? -30.941 -19.756 35.441 1.00 69.50 112 ILE A CA 1
ATOM 904 C C . ILE A 1 112 ? -31.356 -19.806 36.914 1.00 69.50 112 ILE A C 1
ATOM 906 O O . ILE A 1 112 ? -31.530 -20.896 37.443 1.00 69.50 112 ILE A O 1
ATOM 910 N N . GLU A 1 113 ? -31.565 -18.671 37.573 1.00 65.00 113 GLU A N 1
ATOM 911 C CA . GLU A 1 113 ? -32.014 -18.602 38.965 1.00 65.00 113 GLU A CA 1
ATOM 912 C C . GLU A 1 113 ? -33.440 -19.149 39.132 1.00 65.00 113 GLU A C 1
ATOM 914 O O . GLU A 1 113 ? -33.695 -19.918 40.057 1.00 65.00 113 GLU A O 1
ATOM 919 N N . ASP A 1 114 ? -34.335 -18.855 38.190 1.00 65.38 114 ASP A N 1
ATOM 920 C CA . ASP A 1 114 ? -35.730 -19.306 38.206 1.00 65.38 114 ASP A CA 1
ATOM 921 C C . ASP A 1 114 ? -35.868 -20.784 37.781 1.00 65.38 114 ASP A C 1
ATOM 923 O O . ASP A 1 114 ? -36.707 -21.518 38.303 1.00 65.38 114 ASP A O 1
ATOM 927 N N . THR A 1 115 ? -34.994 -21.267 36.883 1.00 65.19 115 THR A N 1
ATOM 928 C CA . THR A 1 115 ? -34.991 -22.669 36.414 1.00 65.19 115 THR A CA 1
ATOM 929 C C . THR A 1 115 ? -34.191 -23.608 37.325 1.00 65.19 115 THR A C 1
ATOM 931 O O . THR A 1 115 ? -34.589 -24.758 37.513 1.00 65.19 115 THR A O 1
ATOM 934 N N . PHE A 1 116 ? -33.062 -23.161 37.889 1.00 62.19 116 PHE A N 1
ATOM 935 C CA . PHE A 1 116 ? -32.188 -23.983 38.740 1.00 62.19 116 PHE A CA 1
ATOM 936 C C . PHE A 1 116 ? -32.344 -23.711 40.242 1.00 62.19 116 PHE A C 1
ATOM 938 O O . PHE A 1 116 ? -31.923 -24.553 41.031 1.00 62.19 116 PHE A O 1
ATOM 945 N N . GLY A 1 117 ? -32.968 -22.611 40.677 1.00 53.72 117 GLY A N 1
ATOM 946 C CA . GLY A 1 117 ? -33.338 -22.392 42.082 1.00 53.72 117 GLY A CA 1
ATOM 947 C C . GLY A 1 117 ? -32.173 -22.364 43.081 1.00 53.72 117 GLY A C 1
ATOM 948 O O . GLY A 1 117 ? -32.397 -22.537 44.281 1.00 53.72 117 GLY A O 1
ATOM 949 N N . ILE A 1 118 ? -30.930 -22.177 42.623 1.00 56.62 118 ILE A N 1
ATOM 950 C CA . ILE A 1 118 ? -29.744 -22.116 43.486 1.00 56.62 118 ILE A CA 1
ATOM 951 C C . ILE A 1 118 ? -29.427 -20.651 43.777 1.00 56.62 118 ILE A C 1
ATOM 953 O O . ILE A 1 118 ? -28.463 -20.094 43.262 1.00 56.62 118 ILE A O 1
ATOM 957 N N . SER A 1 119 ? -30.243 -20.021 44.618 1.00 54.41 119 SER A N 1
ATOM 958 C CA . SER A 1 119 ? -29.770 -18.866 45.371 1.00 54.41 119 SER A CA 1
ATOM 959 C C . SER A 1 119 ? -28.995 -19.380 46.586 1.00 54.41 119 SER A C 1
ATOM 961 O O . SER A 1 119 ? -29.526 -20.118 47.423 1.00 54.41 119 SER A O 1
ATOM 963 N N . GLU A 1 120 ? -27.719 -19.000 46.688 1.00 53.66 120 GLU A N 1
ATOM 964 C CA . GLU A 1 120 ? -26.889 -19.232 47.882 1.00 53.66 120 GLU A CA 1
ATOM 965 C C . GLU A 1 120 ? -27.600 -18.729 49.155 1.00 53.66 120 GLU A C 1
ATOM 967 O O . GLU A 1 120 ? -27.493 -19.337 50.219 1.00 53.66 120 GLU A O 1
ATOM 972 N N . GLU A 1 121 ? -28.451 -17.704 49.024 1.00 54.00 121 GLU A N 1
ATOM 973 C CA . GLU A 1 121 ? -29.244 -17.142 50.119 1.00 54.00 121 GLU A CA 1
ATOM 974 C C . GLU A 1 121 ? -30.299 -18.117 50.685 1.00 54.00 121 GLU A C 1
ATOM 976 O O . GLU A 1 121 ? -30.584 -18.095 51.887 1.00 54.00 121 GLU A O 1
ATOM 981 N N . ARG A 1 122 ? -30.860 -19.026 49.864 1.00 55.88 122 ARG A N 1
ATOM 982 C CA . ARG A 1 122 ? -31.716 -20.118 50.370 1.00 55.88 122 ARG A CA 1
ATOM 983 C C . ARG A 1 122 ? -30.901 -21.251 50.969 1.00 55.88 122 ARG A C 1
ATOM 985 O O . ARG A 1 122 ? -31.393 -21.887 51.896 1.00 55.88 122 ARG A O 1
ATOM 992 N N . GLN A 1 123 ? -29.687 -21.506 50.482 1.00 51.84 123 GLN A N 1
ATOM 993 C CA . GLN A 1 123 ? -28.820 -22.518 51.087 1.00 51.84 123 GLN A CA 1
ATOM 994 C C . GLN A 1 123 ? -28.395 -22.093 52.496 1.00 51.84 123 GLN A C 1
ATOM 996 O O . GLN A 1 123 ? -28.511 -22.890 53.422 1.00 51.84 123 GLN A O 1
ATOM 1001 N N . GLU A 1 124 ? -28.020 -20.830 52.705 1.00 55.16 124 GLU A N 1
ATOM 1002 C CA . GLU A 1 124 ? -27.592 -20.336 54.020 1.00 55.16 124 GLU A CA 1
ATOM 1003 C C . GLU A 1 124 ? -28.760 -20.214 55.024 1.00 55.16 124 GLU A C 1
ATOM 1005 O O . GLU A 1 124 ? -28.636 -20.610 56.191 1.00 55.16 124 GLU A O 1
ATOM 1010 N N . LYS A 1 125 ? -29.946 -19.773 54.573 1.00 57.44 125 LYS A N 1
ATOM 1011 C CA . LYS A 1 125 ? -31.172 -19.761 55.399 1.00 57.44 125 LYS A CA 1
ATOM 1012 C C . LYS A 1 125 ? -31.696 -21.171 55.704 1.00 57.44 125 LYS A C 1
ATOM 1014 O O . LYS A 1 125 ? -32.054 -21.444 56.847 1.00 57.44 125 LYS A O 1
ATOM 1019 N N . ALA A 1 126 ? -31.662 -22.103 54.747 1.00 61.19 126 ALA A N 1
ATOM 1020 C CA . ALA A 1 126 ? -32.056 -23.493 54.996 1.00 61.19 126 ALA A CA 1
ATOM 1021 C C . ALA A 1 126 ? -31.078 -24.219 55.938 1.00 61.19 126 ALA A C 1
ATOM 1023 O O . ALA A 1 126 ? -31.511 -24.984 56.799 1.00 61.19 126 ALA A O 1
ATOM 1024 N N . LEU A 1 127 ? -29.769 -23.955 55.829 1.00 60.75 127 LEU A N 1
ATOM 1025 C CA . LEU A 1 127 ? -28.747 -24.534 56.710 1.00 60.75 127 LEU A CA 1
ATOM 1026 C C . LEU A 1 127 ? -28.845 -23.992 58.149 1.00 60.75 127 LEU A C 1
ATOM 1028 O O . LEU A 1 127 ? -28.721 -24.764 59.105 1.00 60.75 127 LEU A O 1
ATOM 1032 N N . SER A 1 128 ? -29.117 -22.695 58.327 1.00 63.47 128 SER A N 1
ATOM 1033 C CA . SER A 1 128 ? -29.238 -22.060 59.652 1.00 63.47 128 SER A CA 1
ATOM 1034 C C . SER A 1 128 ? -30.558 -22.387 60.373 1.00 63.47 128 SER A C 1
ATOM 1036 O O . SER A 1 128 ? -30.557 -22.661 61.582 1.00 63.47 128 SER A O 1
ATOM 1038 N N . GLU A 1 129 ? -31.687 -22.464 59.661 1.00 65.75 129 GLU A N 1
ATOM 1039 C CA . GLU A 1 129 ? -32.964 -22.900 60.246 1.00 65.75 129 GLU A CA 1
ATOM 1040 C C . GLU A 1 129 ? -32.963 -24.396 60.592 1.00 65.75 129 GLU A C 1
ATOM 1042 O O . GLU A 1 129 ? -33.399 -24.786 61.681 1.00 65.75 129 GLU A O 1
ATOM 1047 N N . GLN A 1 130 ? -32.393 -25.244 59.730 1.00 66.12 130 GLN A N 1
ATOM 1048 C CA . GLN A 1 130 ? -32.313 -26.684 59.983 1.00 66.12 130 GLN A CA 1
ATOM 1049 C C . GLN A 1 130 ? -31.313 -27.018 61.103 1.00 66.12 130 GLN A C 1
ATOM 1051 O O . GLN A 1 130 ? -31.596 -27.879 61.940 1.00 66.12 130 GLN A O 1
ATOM 1056 N N . GLY A 1 131 ? -30.179 -26.311 61.184 1.00 66.00 131 GLY A N 1
ATOM 1057 C CA . GLY A 1 131 ? -29.205 -26.460 62.270 1.00 66.00 131 GLY A CA 1
ATOM 1058 C C . GLY A 1 131 ? -29.760 -26.051 63.639 1.00 66.00 131 GLY A C 1
ATOM 1059 O O . GLY A 1 131 ? -29.556 -26.755 64.630 1.00 66.00 131 GLY A O 1
ATOM 1060 N N . SER A 1 132 ? -30.533 -24.963 63.701 1.00 67.62 132 SER A N 1
ATOM 1061 C CA . SER A 1 132 ? -31.121 -24.466 64.954 1.00 67.62 132 SER A CA 1
ATOM 1062 C C . SER A 1 132 ? -32.319 -25.294 65.443 1.00 67.62 132 SER A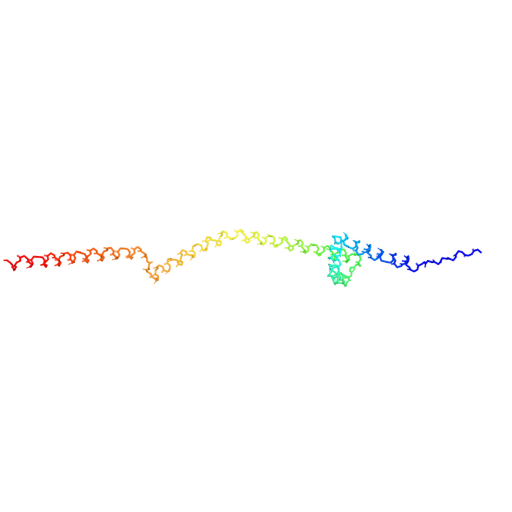 C 1
ATOM 1064 O O . SER A 1 132 ? -32.488 -25.473 66.654 1.00 67.62 132 SER A O 1
ATOM 1066 N N . GLN A 1 133 ? -33.142 -25.848 64.544 1.00 69.62 133 GLN A N 1
ATOM 1067 C CA . GLN A 1 133 ? -34.201 -26.795 64.919 1.00 69.62 133 GLN A CA 1
ATOM 1068 C C . GLN A 1 133 ? -33.624 -28.137 65.384 1.00 69.62 133 GLN A C 1
ATOM 1070 O O . GLN A 1 133 ? -34.016 -28.637 66.439 1.00 69.62 133 GLN A O 1
ATOM 1075 N N . ARG A 1 134 ? -32.636 -28.683 64.663 1.00 70.44 134 ARG A N 1
ATOM 1076 C CA . ARG A 1 134 ? -31.973 -29.945 65.027 1.00 70.44 134 ARG A CA 1
ATOM 1077 C C . ARG A 1 134 ? -31.180 -29.806 66.328 1.00 70.44 134 ARG A C 1
ATOM 1079 O O . ARG A 1 134 ? -31.247 -30.692 67.172 1.00 70.44 134 ARG A O 1
ATOM 1086 N N . GLY A 1 135 ? -30.526 -28.664 66.549 1.00 71.56 135 GLY A N 1
ATOM 1087 C CA . GLY A 1 135 ? -29.865 -28.326 67.813 1.00 71.56 135 GLY A CA 1
ATOM 1088 C C . GLY A 1 135 ? -30.833 -28.225 68.996 1.00 71.56 135 GLY A C 1
ATOM 1089 O O . GLY A 1 135 ? -30.561 -28.790 70.054 1.00 71.56 135 GLY A O 1
ATOM 1090 N N . ARG A 1 136 ? -32.006 -27.595 68.819 1.00 72.19 136 ARG A N 1
ATOM 1091 C CA . ARG A 1 136 ? -33.057 -27.564 69.856 1.00 72.19 136 ARG A CA 1
ATOM 1092 C C . ARG A 1 136 ? -33.622 -28.953 70.152 1.00 72.19 136 ARG A C 1
ATOM 1094 O O . ARG A 1 136 ? -33.821 -29.285 71.317 1.00 72.19 136 ARG A O 1
ATOM 1101 N N . GLN A 1 137 ? -33.825 -29.781 69.131 1.00 76.44 137 GLN A N 1
ATOM 1102 C CA . GLN A 1 137 ? -34.345 -31.141 69.291 1.00 76.44 137 GLN A CA 1
ATOM 1103 C C . GLN A 1 137 ? -33.319 -32.088 69.941 1.00 76.44 137 GLN A C 1
ATOM 1105 O O . GLN A 1 137 ? -33.691 -32.951 70.734 1.00 76.44 137 GLN A O 1
ATOM 1110 N N . LEU A 1 138 ? -32.025 -31.908 69.657 1.00 76.31 138 LEU A N 1
ATOM 1111 C CA . LEU A 1 138 ? -30.930 -32.609 70.335 1.00 76.31 138 LEU A CA 1
ATOM 1112 C C . LEU A 1 138 ? -30.752 -32.124 71.778 1.00 76.31 138 LEU A C 1
ATOM 1114 O O . LEU A 1 138 ? -30.534 -32.943 72.662 1.00 76.31 138 LEU A O 1
ATOM 1118 N N . GLY A 1 139 ? -30.910 -30.824 72.038 1.00 77.56 139 GLY A N 1
ATOM 1119 C CA . GLY A 1 139 ? -30.890 -30.260 73.389 1.00 77.56 139 GLY A CA 1
ATOM 1120 C C . GLY A 1 139 ? -32.046 -30.763 74.254 1.00 77.56 139 GLY A C 1
ATOM 1121 O O . GLY A 1 139 ? -31.834 -31.122 75.408 1.00 77.56 139 GLY A O 1
ATOM 1122 N N . GLN A 1 140 ? -33.253 -30.873 73.690 1.00 79.00 140 GLN A N 1
ATOM 1123 C CA . GLN A 1 140 ? -34.411 -31.444 74.387 1.00 79.00 140 GLN A CA 1
ATOM 1124 C C . GLN A 1 140 ? -34.244 -32.948 74.653 1.00 79.00 140 GLN A C 1
ATOM 1126 O O . GLN A 1 140 ? -34.551 -33.405 75.753 1.00 79.00 140 GLN A O 1
ATOM 1131 N N . GLN A 1 141 ? -33.688 -33.710 73.703 1.00 74.94 141 GLN A N 1
ATOM 1132 C CA . GLN A 1 141 ? -33.361 -35.127 73.916 1.00 74.94 141 GLN A CA 1
ATOM 1133 C C . GLN A 1 141 ? -32.233 -35.315 74.941 1.00 74.94 141 GLN A C 1
ATOM 1135 O O . GLN A 1 141 ? -32.325 -36.192 75.793 1.00 74.94 141 GLN A O 1
ATOM 1140 N N . ALA A 1 142 ? -31.198 -34.471 74.924 1.00 75.06 142 ALA A N 1
ATOM 1141 C CA . ALA A 1 142 ? -30.110 -34.508 75.898 1.00 75.06 142 ALA A CA 1
ATOM 1142 C C . ALA A 1 142 ? -30.584 -34.127 77.309 1.00 75.06 142 ALA A C 1
ATOM 1144 O O . ALA A 1 142 ? -30.207 -34.784 78.278 1.00 75.06 142 ALA A O 1
ATOM 1145 N N . ALA A 1 143 ? -31.454 -33.118 77.429 1.00 74.19 143 ALA A N 1
ATOM 1146 C CA . ALA A 1 143 ? -32.076 -32.743 78.695 1.00 74.19 143 ALA A CA 1
ATOM 1147 C C . ALA A 1 143 ? -32.942 -33.885 79.250 1.00 74.19 143 ALA A C 1
ATOM 1149 O O . ALA A 1 143 ? -32.836 -34.205 80.432 1.00 74.19 143 ALA A O 1
ATOM 1150 N N . PHE A 1 144 ? -33.710 -34.562 78.394 1.00 77.75 144 PHE A N 1
ATOM 1151 C CA . PHE A 1 144 ? -34.508 -35.730 78.769 1.00 77.75 144 PHE A CA 1
ATOM 1152 C C . PHE A 1 144 ? -33.656 -36.947 79.180 1.00 77.75 144 PHE A C 1
ATOM 1154 O O . PHE A 1 144 ? -33.927 -37.592 80.188 1.00 77.75 144 PHE A O 1
ATOM 1161 N N . ILE A 1 145 ? -32.571 -37.243 78.457 1.00 76.19 145 ILE A N 1
ATOM 1162 C CA . ILE A 1 145 ? -31.634 -38.317 78.832 1.00 76.19 145 ILE A CA 1
ATOM 1163 C C . ILE A 1 145 ? -30.926 -37.979 80.150 1.00 76.19 145 ILE A C 1
ATOM 1165 O O . ILE A 1 145 ? -30.722 -38.856 80.990 1.00 76.19 145 ILE A O 1
ATOM 1169 N N . SER A 1 146 ? -30.576 -36.707 80.363 1.00 72.12 146 SER A N 1
ATOM 1170 C CA . SER A 1 146 ? -29.978 -36.272 81.622 1.00 72.12 146 SER A CA 1
ATOM 1171 C C . SER A 1 146 ? -30.957 -36.417 82.784 1.00 72.12 146 SER A C 1
ATOM 1173 O O . SER A 1 146 ? -30.573 -36.978 83.802 1.00 72.12 146 SER A O 1
ATOM 1175 N N . SER A 1 147 ? -32.229 -36.035 82.630 1.00 74.50 147 SER A N 1
ATOM 1176 C CA . SER A 1 147 ? -33.225 -36.175 83.699 1.00 74.50 147 SER A CA 1
ATOM 1177 C C . SER A 1 147 ? -33.511 -37.636 84.062 1.00 74.50 147 SER A C 1
ATOM 1179 O O . SER A 1 147 ? -33.704 -37.935 85.237 1.00 74.50 147 SER A O 1
ATOM 1181 N N . MET A 1 148 ? -33.439 -38.564 83.103 1.00 72.31 148 MET A N 1
ATOM 1182 C CA . MET A 1 148 ? -33.510 -40.005 83.382 1.00 72.31 148 MET A CA 1
ATOM 1183 C C . MET A 1 148 ? -32.263 -40.544 84.090 1.00 72.31 148 MET A C 1
ATOM 1185 O O . MET A 1 148 ? -32.364 -41.444 84.920 1.00 72.31 148 MET A O 1
ATOM 1189 N N . ARG A 1 149 ? -31.084 -39.982 83.803 1.00 70.38 149 ARG A N 1
ATOM 1190 C CA . ARG A 1 149 ? -29.821 -40.385 84.436 1.00 70.38 149 ARG A CA 1
ATOM 1191 C C . ARG A 1 149 ? -29.771 -40.047 85.930 1.00 70.38 149 ARG A C 1
ATOM 1193 O O . ARG A 1 149 ? -29.160 -40.799 86.678 1.00 70.38 149 ARG A O 1
ATOM 1200 N N . TRP A 1 150 ? -30.418 -38.963 86.357 1.00 66.06 150 TRP A N 1
ATOM 1201 C CA . TRP A 1 150 ? -30.486 -38.554 87.768 1.00 66.06 150 TRP A CA 1
ATOM 1202 C C . TRP A 1 150 ? -31.583 -39.271 88.576 1.00 66.06 150 TRP A C 1
ATOM 1204 O O . TRP A 1 150 ? -31.643 -39.096 89.786 1.00 66.06 150 TRP A O 1
ATOM 1214 N N . ALA A 1 151 ? -32.454 -40.059 87.933 1.00 59.28 151 ALA A N 1
ATOM 1215 C CA . ALA A 1 151 ? -33.596 -40.721 88.575 1.00 59.28 151 ALA A CA 1
ATOM 1216 C C . ALA A 1 151 ? -33.351 -42.204 88.940 1.00 59.28 151 ALA A C 1
ATOM 1218 O O . ALA A 1 151 ? -34.244 -42.847 89.484 1.00 59.28 151 ALA A O 1
ATOM 1219 N N . ASN A 1 152 ? -32.168 -42.756 88.632 1.00 53.94 152 ASN A N 1
ATOM 1220 C CA . ASN A 1 152 ? -31.806 -44.163 88.875 1.00 53.94 152 ASN A CA 1
ATOM 1221 C C . ASN A 1 152 ? -30.574 -44.325 89.799 1.00 53.94 152 ASN A C 1
ATOM 1223 O O . ASN A 1 152 ? -29.819 -45.291 89.679 1.00 53.94 152 ASN A O 1
ATOM 1227 N N . SER A 1 153 ? -30.361 -43.362 90.697 1.00 51.03 153 SER A N 1
ATOM 1228 C CA . SER A 1 153 ? -29.379 -43.372 91.794 1.00 51.03 153 SER A CA 1
ATOM 1229 C C . SER A 1 153 ? -30.044 -42.861 93.059 1.00 51.03 153 SER A C 1
ATOM 1231 O O . SER A 1 153 ? -29.817 -43.462 94.127 1.00 51.03 153 SER A O 1
#

Organism: NCBI:txid1279009

InterPro domains:
  IPR002549 Transmembrane protein TqsA-like [PF01594] (19-106)

Secondary structure (DSSP, 8-state):
--------HHHHHHHHHHHHHHHHHHHHHHHHHHHHHHHHHHHHHHHHHHHHHHHHTT--HHHHHHHHHHHHHHHHHHHHHHHHHHHHHHHHHHHHHHHHHHHHHHHHHHHHHHHH---HHHHHHHHHHHHHHHHHHHHHHHHHHHHHHTT--

pLDDT: mean 81.42, std 13.76, range [44.47, 96.69]

Foldseek 3Di:
DDPPPPPPVVVVVVVVVVVVVVVVVVCVVCVVVVVVVVVVVVVCVVLVVQLVVVVVVVDDSVVSSVVSVVVVVCVVVVVVVVVVVVVVVVVVCVVVVVVVVVVVVVVVVVVCCVVVVDDVVCVVVVCVVVVVVVVVVVVVVVVVVVVVVVVPD

Sequence (153 aa):
MSYHIRTKPLLRAVLIFLTVWAFFAGIYYAKPFLSPLVFAGLFAMLLWPICRKLEAWGVNDKLAALLSVLLFVAVFFGVGFLLSNQIKGFVEQLPQMQEAFEQRLEDAKIFIEDTFGISEERQEKALSEQGSQRGRQLGQQAAFISSMRWANS

Radius of gyration: 45.44 Å; chains: 1; bounding box: 92×53×126 Å